Protein AF-A0A3B0RM43-F1 (afdb_monomer_lite)

Foldseek 3Di:
DVVVVVVVVVVVVVVVVVVVCVQQVLLVVQLVQLLVVLVCQLQLHWDKDFHQDPPVRDTKIKTFHGDDPQWTWIWIGDPDQKIKIATHGNVCRNVLSVLSNVQSVQQDSRRDRDDPPDVVDHRVVVCSVPPPRIDIDRD

Radius of gyration: 19.73 Å; chains: 1; bounding box: 60×28×56 Å

Organism: NCBI:txid652676

Sequence (139 aa):
MIWIKRIGIVLLLAVIGSLIWSWQAGPIRMKRDISGFAEKMGSCSAFNQDFKDLFSGKTMNRAIAGPEDDTCVVRMQTYSPQILQCSFAMEDVPELARAFARQADNIGFFGGWRVNINTQNPDPWQRIMNNPACKMIEG

Structure (mmCIF, N/CA/C/O backbone):
data_AF-A0A3B0RM43-F1
#
_entry.id   AF-A0A3B0RM43-F1
#
loop_
_atom_site.group_PDB
_atom_site.id
_atom_site.type_symbol
_atom_site.label_atom_id
_atom_site.label_alt_id
_atom_site.label_comp_id
_atom_site.label_asym_id
_atom_site.label_entity_id
_atom_site.label_seq_id
_atom_site.pdbx_PDB_ins_code
_atom_site.Cartn_x
_atom_site.Cartn_y
_atom_site.Cartn_z
_atom_site.occupancy
_atom_site.B_iso_or_equiv
_atom_site.auth_seq_id
_atom_site.auth_comp_id
_atom_site.auth_asym_id
_atom_site.auth_atom_id
_atom_site.pdbx_PDB_model_num
ATOM 1 N N . MET A 1 1 ? 40.713 5.228 -35.689 1.00 56.84 1 MET A N 1
ATOM 2 C CA . MET A 1 1 ? 39.254 5.456 -35.874 1.00 56.84 1 MET A CA 1
ATOM 3 C C . MET A 1 1 ? 38.350 4.314 -35.389 1.00 56.84 1 MET A C 1
ATOM 5 O O . MET A 1 1 ? 37.308 4.613 -34.823 1.00 56.84 1 MET A O 1
ATOM 9 N N . ILE A 1 2 ? 38.698 3.030 -35.569 1.00 59.28 2 ILE A N 1
ATOM 10 C CA . ILE A 1 2 ? 37.827 1.886 -35.195 1.00 59.28 2 ILE A CA 1
ATOM 11 C C . ILE A 1 2 ? 37.570 1.780 -33.677 1.00 59.28 2 ILE A C 1
ATOM 13 O O . ILE A 1 2 ? 36.460 1.459 -33.261 1.00 59.28 2 ILE A O 1
ATOM 17 N N . TRP A 1 3 ? 38.562 2.115 -32.848 1.00 53.62 3 TRP A N 1
ATOM 18 C CA . TRP A 1 3 ? 38.449 2.075 -31.384 1.00 53.62 3 TRP A CA 1
ATOM 19 C C . TRP A 1 3 ? 37.432 3.076 -30.815 1.00 53.62 3 TRP A C 1
ATOM 21 O O . TRP A 1 3 ? 36.633 2.711 -29.959 1.00 53.62 3 TRP A O 1
ATOM 31 N N . ILE A 1 4 ? 37.379 4.294 -31.364 1.00 62.66 4 ILE A N 1
ATOM 32 C CA . ILE A 1 4 ? 36.412 5.329 -30.956 1.00 62.66 4 ILE A CA 1
ATOM 33 C C . ILE A 1 4 ? 34.974 4.887 -31.279 1.00 62.66 4 ILE A C 1
ATOM 35 O O . ILE A 1 4 ? 34.075 5.053 -30.459 1.00 62.66 4 ILE A O 1
ATOM 39 N N . LYS A 1 5 ? 34.760 4.240 -32.436 1.00 60.59 5 LYS A N 1
ATOM 40 C CA . LYS A 1 5 ? 33.444 3.693 -32.815 1.00 60.59 5 LYS A CA 1
ATOM 41 C C . LYS A 1 5 ? 32.992 2.562 -31.881 1.00 60.59 5 LYS A C 1
ATOM 43 O O . LYS A 1 5 ? 31.822 2.512 -31.521 1.00 60.59 5 LYS A O 1
ATOM 48 N N . ARG A 1 6 ? 33.906 1.683 -31.451 1.00 65.19 6 ARG A N 1
ATOM 49 C CA . ARG A 1 6 ? 33.597 0.591 -30.507 1.00 65.19 6 ARG A CA 1
ATOM 50 C C . ARG A 1 6 ? 33.238 1.107 -29.112 1.00 65.19 6 ARG A C 1
ATOM 52 O O . ARG A 1 6 ? 32.280 0.615 -28.531 1.00 65.19 6 ARG A O 1
ATOM 59 N N . ILE A 1 7 ? 33.940 2.127 -28.614 1.00 72.19 7 ILE A N 1
ATOM 60 C CA . ILE A 1 7 ? 33.634 2.755 -27.316 1.00 72.19 7 ILE A CA 1
ATOM 61 C C . ILE A 1 7 ? 32.256 3.430 -27.346 1.00 72.19 7 ILE A C 1
ATOM 63 O O . ILE A 1 7 ? 31.468 3.248 -26.421 1.00 72.19 7 ILE A O 1
ATOM 67 N N . GLY A 1 8 ? 31.926 4.136 -28.435 1.00 66.31 8 GLY A N 1
ATOM 68 C CA . GLY A 1 8 ? 30.606 4.753 -28.607 1.00 66.31 8 GLY A CA 1
ATOM 69 C C . GLY A 1 8 ? 29.455 3.740 -28.610 1.00 66.31 8 GLY A C 1
ATOM 70 O O . GLY A 1 8 ? 28.434 3.976 -27.972 1.00 66.31 8 GLY A O 1
ATOM 71 N N . ILE A 1 9 ? 29.634 2.583 -29.259 1.00 76.12 9 ILE A N 1
ATOM 72 C CA . ILE A 1 9 ? 28.627 1.507 -29.279 1.00 76.12 9 ILE A CA 1
ATOM 73 C C . ILE A 1 9 ? 28.446 0.889 -27.886 1.00 76.12 9 ILE A C 1
ATOM 75 O O . ILE A 1 9 ? 27.316 0.668 -27.460 1.00 76.12 9 ILE A O 1
ATOM 79 N N . VAL A 1 10 ? 29.537 0.640 -27.155 1.00 73.94 10 VAL A N 1
ATOM 80 C CA . VAL A 1 10 ? 29.470 0.073 -25.797 1.00 73.94 10 VAL A CA 1
ATOM 81 C C . VAL A 1 10 ? 28.775 1.032 -24.828 1.00 73.94 10 VAL A C 1
ATOM 83 O O . VAL A 1 10 ? 27.920 0.599 -24.060 1.00 73.94 10 VAL A O 1
ATOM 86 N N . LEU A 1 11 ? 29.072 2.334 -24.897 1.00 74.62 11 LEU A N 1
ATOM 87 C CA . LEU A 1 11 ? 28.388 3.350 -24.088 1.00 74.62 11 LEU A CA 1
ATOM 88 C C . LEU A 1 11 ? 26.895 3.440 -24.421 1.00 74.62 11 LEU A C 1
ATOM 90 O O . LEU A 1 11 ? 26.073 3.487 -23.510 1.00 74.62 11 LEU A O 1
ATOM 94 N N . LEU A 1 12 ? 26.530 3.400 -25.705 1.00 74.50 12 LEU A N 1
ATOM 95 C CA . LEU A 1 12 ? 25.128 3.408 -26.126 1.00 74.50 12 LEU A CA 1
ATOM 96 C C . LEU A 1 12 ? 24.373 2.176 -25.597 1.00 74.50 12 LEU A C 1
ATOM 98 O O . LEU A 1 12 ? 23.271 2.307 -25.071 1.00 74.50 12 LEU A O 1
ATOM 102 N N . LEU A 1 13 ? 24.979 0.987 -25.679 1.00 74.56 13 LEU A N 1
ATOM 103 C CA . LEU A 1 13 ? 24.395 -0.249 -25.150 1.00 74.56 13 LEU A CA 1
ATOM 104 C C . LEU A 1 13 ? 24.268 -0.227 -23.623 1.00 74.56 13 LEU A C 1
ATOM 106 O O . LEU A 1 13 ? 23.274 -0.719 -23.099 1.00 74.56 13 LEU A O 1
ATOM 110 N N . ALA A 1 14 ? 25.221 0.375 -22.908 1.00 70.62 14 ALA A N 1
ATOM 111 C CA . ALA A 1 14 ? 25.137 0.541 -21.459 1.00 70.62 14 ALA A CA 1
ATOM 112 C C . ALA A 1 14 ? 23.994 1.487 -21.048 1.00 70.62 14 ALA A C 1
ATOM 114 O O . ALA A 1 14 ? 23.290 1.213 -20.078 1.00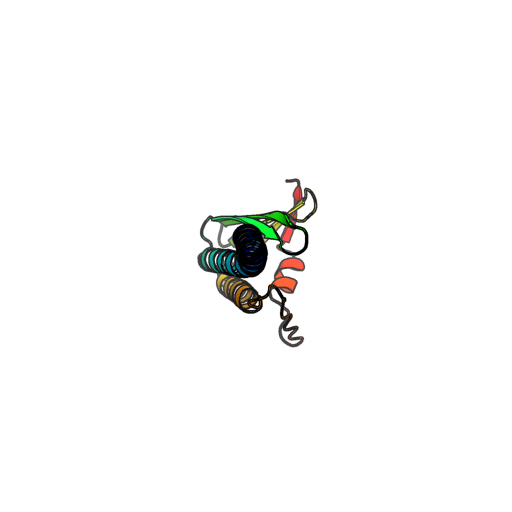 70.62 14 ALA A O 1
ATOM 115 N N . VAL A 1 15 ? 23.766 2.566 -21.807 1.00 72.75 15 VAL A N 1
ATOM 116 C CA . VAL A 1 15 ? 22.648 3.499 -21.581 1.00 72.75 15 VAL A CA 1
ATOM 117 C C . VAL A 1 15 ? 21.304 2.844 -21.905 1.00 72.75 15 VAL A C 1
ATOM 119 O O . VAL A 1 15 ? 20.362 2.945 -21.127 1.00 72.75 15 VAL A O 1
ATOM 122 N N . ILE A 1 16 ? 21.200 2.118 -23.019 1.00 72.56 16 ILE A N 1
ATOM 123 C CA . ILE A 1 16 ? 19.974 1.381 -23.362 1.00 72.56 16 ILE A CA 1
ATOM 124 C C . ILE A 1 16 ? 19.705 0.284 -22.323 1.00 72.56 16 ILE A C 1
ATOM 126 O O . ILE A 1 16 ? 18.575 0.128 -21.866 1.00 72.56 16 ILE A O 1
ATOM 130 N N . GLY A 1 17 ? 20.743 -0.435 -21.893 1.00 65.62 17 GLY A N 1
ATOM 131 C CA . GLY A 1 17 ? 20.646 -1.456 -20.854 1.00 65.62 17 GLY A CA 1
ATOM 132 C C . GLY A 1 17 ? 20.176 -0.897 -19.509 1.00 65.62 17 GLY A C 1
ATOM 133 O O . GLY A 1 17 ? 19.307 -1.495 -18.876 1.00 65.62 17 GLY A O 1
ATOM 134 N N . SER A 1 18 ? 20.673 0.271 -19.086 1.00 61.78 18 SER A N 1
ATOM 135 C CA . SER A 1 18 ? 20.235 0.912 -17.837 1.00 61.78 18 SER A CA 1
ATOM 136 C C . SER A 1 18 ? 18.799 1.445 -17.913 1.00 61.78 18 SER A C 1
ATOM 138 O O . SER A 1 18 ? 18.050 1.341 -16.936 1.00 61.78 18 SER A O 1
ATOM 140 N N . LEU A 1 19 ? 18.371 1.941 -19.077 1.00 60.66 19 LEU A N 1
ATOM 141 C CA . LEU A 1 19 ? 16.986 2.347 -19.330 1.00 60.66 19 LEU A CA 1
ATOM 142 C C . LEU A 1 19 ? 16.023 1.153 -19.305 1.00 60.66 19 LEU A C 1
ATOM 144 O O . LEU A 1 19 ? 14.979 1.227 -18.666 1.00 60.66 19 LEU A O 1
ATOM 148 N N . ILE A 1 20 ? 16.384 0.026 -19.924 1.00 63.41 20 ILE A N 1
ATOM 149 C CA . ILE A 1 20 ? 15.565 -1.198 -19.897 1.00 63.41 20 ILE A CA 1
ATOM 150 C C . ILE A 1 20 ? 15.478 -1.756 -18.472 1.00 63.41 20 ILE A C 1
ATOM 152 O O . ILE A 1 20 ? 14.394 -2.125 -18.017 1.00 63.41 20 ILE A O 1
ATOM 156 N N . TRP A 1 21 ? 16.598 -1.779 -17.745 1.00 59.56 21 TRP A N 1
ATOM 157 C CA . TRP A 1 21 ? 16.636 -2.281 -16.374 1.00 59.56 21 TRP A CA 1
ATOM 158 C C . TRP A 1 21 ? 15.781 -1.439 -15.430 1.00 59.56 21 TRP A C 1
ATOM 160 O O . TRP A 1 21 ? 15.028 -1.982 -14.630 1.00 59.56 21 TRP A O 1
ATOM 170 N N . SER A 1 22 ? 15.843 -0.112 -15.542 1.00 60.78 22 SER A N 1
ATOM 171 C CA . SER A 1 22 ? 14.994 0.778 -14.743 1.00 60.78 22 SER A CA 1
ATOM 172 C C . SER A 1 22 ? 13.506 0.621 -15.079 1.00 60.78 22 SER A C 1
ATOM 174 O O . SER A 1 22 ? 12.682 0.604 -14.162 1.00 60.78 22 SER A O 1
ATOM 176 N N . TRP A 1 23 ? 13.163 0.404 -16.353 1.00 57.94 23 TRP A N 1
ATOM 177 C CA . TRP A 1 23 ? 11.790 0.123 -16.788 1.00 57.94 23 TRP A CA 1
ATOM 178 C C . TRP A 1 23 ? 11.236 -1.204 -16.253 1.00 57.94 23 TRP A C 1
ATOM 180 O O . TRP A 1 23 ? 10.061 -1.276 -15.908 1.00 57.94 23 TRP A O 1
ATOM 190 N N . GLN A 1 24 ? 12.065 -2.244 -16.145 1.00 60.12 24 GLN A N 1
ATOM 191 C CA . GLN A 1 24 ? 11.657 -3.554 -15.615 1.00 60.12 24 GLN A CA 1
ATOM 192 C C . GLN A 1 24 ? 11.729 -3.638 -14.082 1.00 60.12 24 GLN A C 1
ATOM 194 O O . GLN A 1 24 ? 10.916 -4.317 -13.453 1.00 60.12 24 GLN A O 1
ATOM 199 N N . ALA A 1 25 ? 12.663 -2.923 -13.452 1.00 66.19 25 ALA A N 1
ATOM 200 C CA . ALA A 1 25 ? 12.829 -2.926 -12.001 1.00 66.19 25 ALA A CA 1
ATOM 201 C C . ALA A 1 25 ? 11.667 -2.233 -11.274 1.00 66.19 25 ALA A C 1
ATOM 203 O O . ALA A 1 25 ? 11.322 -2.639 -10.164 1.00 66.19 25 ALA A O 1
ATOM 204 N N . GLY A 1 26 ? 11.042 -1.223 -11.890 1.00 67.94 26 GLY A N 1
ATOM 205 C CA . GLY A 1 26 ? 9.880 -0.526 -11.329 1.00 67.94 26 GLY A CA 1
ATOM 206 C C . GLY A 1 26 ? 8.696 -1.465 -11.049 1.00 67.94 26 GLY A C 1
ATOM 207 O O . GLY A 1 26 ? 8.294 -1.589 -9.891 1.00 67.94 26 GLY A O 1
ATOM 208 N N . PRO A 1 27 ? 8.173 -2.183 -12.060 1.00 69.94 27 PRO A N 1
ATOM 209 C CA . PRO A 1 27 ? 7.087 -3.150 -11.897 1.00 69.94 27 PRO A CA 1
ATOM 210 C C . PRO A 1 27 ? 7.408 -4.283 -10.917 1.00 69.94 27 PRO A C 1
ATOM 212 O O . PRO A 1 27 ? 6.562 -4.642 -10.101 1.00 69.94 27 PRO A O 1
ATOM 215 N N . ILE A 1 28 ? 8.634 -4.819 -10.944 1.00 73.81 28 ILE A N 1
ATOM 216 C CA . ILE A 1 28 ? 9.065 -5.887 -10.024 1.00 73.81 28 ILE A CA 1
ATOM 217 C C . ILE A 1 28 ? 9.072 -5.387 -8.577 1.00 73.81 28 ILE A C 1
ATOM 219 O O . ILE A 1 28 ? 8.574 -6.070 -7.680 1.00 73.81 28 ILE A O 1
ATOM 223 N N . ARG A 1 29 ? 9.611 -4.185 -8.345 1.00 75.50 29 ARG A N 1
ATOM 224 C CA . ARG A 1 29 ? 9.619 -3.553 -7.025 1.00 75.50 29 ARG A CA 1
ATOM 225 C C . ARG A 1 29 ? 8.198 -3.291 -6.538 1.00 75.50 29 ARG A C 1
ATOM 227 O O . ARG A 1 29 ? 7.869 -3.694 -5.435 1.00 75.50 29 ARG A O 1
ATOM 234 N N . MET A 1 30 ? 7.347 -2.722 -7.386 1.00 72.62 30 MET A N 1
ATOM 235 C CA . MET A 1 30 ? 5.942 -2.462 -7.072 1.00 72.62 30 MET A CA 1
ATOM 236 C C . MET A 1 30 ? 5.170 -3.751 -6.749 1.00 72.62 30 MET A C 1
ATOM 238 O O . MET A 1 30 ? 4.411 -3.777 -5.783 1.00 72.62 30 MET A O 1
ATOM 242 N N . LYS A 1 31 ? 5.407 -4.843 -7.489 1.00 76.88 31 LYS A N 1
ATOM 243 C CA . LYS A 1 31 ? 4.830 -6.155 -7.171 1.00 76.88 31 LYS A CA 1
ATOM 244 C C . LYS A 1 31 ? 5.280 -6.640 -5.792 1.00 76.88 31 LYS A C 1
ATOM 246 O O . LYS A 1 31 ? 4.440 -7.003 -4.977 1.00 76.88 31 LYS A O 1
ATOM 251 N N . ARG A 1 32 ? 6.586 -6.598 -5.508 1.00 81.62 32 ARG A N 1
ATOM 252 C CA . ARG A 1 32 ? 7.141 -6.982 -4.200 1.00 81.62 32 ARG A CA 1
ATOM 253 C C . ARG A 1 32 ? 6.574 -6.128 -3.065 1.00 81.62 32 ARG A C 1
ATOM 255 O O . ARG A 1 32 ? 6.233 -6.670 -2.018 1.00 81.62 32 ARG A O 1
ATOM 262 N N . ASP A 1 33 ? 6.462 -4.825 -3.288 1.00 80.25 33 ASP A N 1
ATOM 263 C CA . ASP A 1 33 ? 5.963 -3.865 -2.312 1.00 80.25 33 ASP A CA 1
ATOM 264 C C . ASP A 1 33 ? 4.498 -4.153 -1.955 1.00 80.25 33 ASP A C 1
ATOM 266 O O . ASP A 1 33 ? 4.171 -4.247 -0.773 1.00 80.25 33 ASP A O 1
ATOM 270 N N . ILE A 1 34 ? 3.639 -4.386 -2.954 1.00 79.44 34 ILE A N 1
ATOM 271 C CA . ILE A 1 34 ? 2.217 -4.702 -2.739 1.00 79.44 34 ILE A CA 1
ATOM 272 C C . ILE A 1 34 ? 2.040 -6.097 -2.132 1.00 79.44 34 ILE A C 1
ATOM 274 O O . ILE A 1 34 ? 1.213 -6.260 -1.238 1.00 79.44 34 ILE A O 1
ATOM 278 N N . SER A 1 35 ? 2.817 -7.098 -2.559 1.00 83.50 35 SER A N 1
ATOM 279 C CA . SER A 1 35 ? 2.779 -8.433 -1.949 1.00 83.50 35 SER A CA 1
ATOM 280 C C . SER A 1 35 ? 3.186 -8.399 -0.473 1.00 83.50 35 SER A C 1
ATOM 282 O O . SER A 1 35 ? 2.518 -9.020 0.349 1.00 83.50 35 SER A O 1
ATOM 284 N N . GLY A 1 36 ? 4.230 -7.640 -0.120 1.00 84.06 36 GLY A N 1
ATOM 285 C CA . GLY A 1 36 ? 4.649 -7.464 1.273 1.00 84.06 36 GLY A CA 1
ATOM 286 C C . GLY A 1 36 ? 3.591 -6.750 2.115 1.00 84.06 36 GLY A C 1
ATOM 287 O O . GLY A 1 36 ? 3.307 -7.171 3.234 1.00 84.06 36 GLY A O 1
ATOM 288 N N . PHE A 1 37 ? 2.946 -5.721 1.560 1.00 84.00 37 PHE A N 1
ATOM 289 C CA . PHE A 1 37 ? 1.820 -5.054 2.214 1.00 84.00 37 PHE A CA 1
ATOM 290 C C . PHE A 1 37 ? 0.636 -6.007 2.435 1.00 84.00 37 PHE A C 1
ATOM 292 O O . PHE A 1 37 ? 0.084 -6.051 3.530 1.00 84.00 37 PHE A O 1
ATOM 299 N N . ALA A 1 38 ? 0.275 -6.810 1.429 1.00 85.50 38 ALA A N 1
ATOM 300 C CA . ALA A 1 38 ? -0.803 -7.793 1.521 1.00 85.50 38 ALA A CA 1
ATOM 301 C C . ALA A 1 38 ? -0.543 -8.841 2.615 1.00 85.50 38 ALA A C 1
ATOM 303 O O . ALA A 1 38 ? -1.447 -9.172 3.377 1.00 85.50 38 ALA A O 1
ATOM 304 N N . GLU A 1 39 ? 0.693 -9.332 2.731 1.00 88.44 39 GLU A N 1
ATOM 305 C CA . GLU A 1 39 ? 1.088 -10.273 3.784 1.00 88.44 39 GLU A CA 1
ATOM 306 C C . GLU A 1 39 ? 0.921 -9.657 5.180 1.00 88.44 39 GLU A C 1
ATOM 308 O O . GLU A 1 39 ? 0.312 -10.266 6.061 1.00 88.44 39 GLU A O 1
ATOM 313 N N . LYS A 1 40 ? 1.407 -8.424 5.370 1.00 89.19 40 LYS A N 1
ATOM 314 C CA . LYS A 1 40 ? 1.294 -7.703 6.646 1.00 89.19 40 LYS A CA 1
ATOM 315 C C . LYS A 1 40 ? -0.145 -7.350 6.988 1.00 89.19 40 LYS A C 1
ATOM 317 O O . LYS A 1 40 ? -0.508 -7.406 8.161 1.00 89.19 40 LYS A O 1
ATOM 322 N N . MET A 1 41 ? -0.955 -7.045 5.977 1.00 85.00 41 MET A N 1
ATOM 323 C CA . MET A 1 41 ? -2.385 -6.822 6.134 1.00 85.00 41 MET A CA 1
ATOM 324 C C . MET A 1 41 ? -3.077 -8.101 6.585 1.00 85.00 41 MET A C 1
ATOM 326 O O . MET A 1 41 ? -3.837 -8.043 7.535 1.00 85.00 41 MET A O 1
ATOM 330 N N . GLY A 1 42 ? -2.771 -9.256 5.988 1.00 85.06 42 GLY A N 1
ATOM 331 C CA . GLY A 1 42 ? -3.410 -10.531 6.335 1.00 85.06 42 GLY A CA 1
ATOM 332 C C . GLY A 1 42 ? -3.211 -10.964 7.789 1.00 85.06 42 GLY A C 1
ATOM 333 O O . GLY A 1 42 ? -4.071 -11.644 8.338 1.00 85.06 42 GLY A O 1
ATOM 334 N N . SER A 1 43 ? -2.112 -10.548 8.421 1.00 87.62 43 SER A N 1
ATOM 335 C CA . SER A 1 43 ? -1.854 -10.750 9.853 1.00 87.62 43 SER A CA 1
ATOM 336 C C . SER A 1 43 ? -2.206 -9.541 10.725 1.00 87.62 43 SER A C 1
ATOM 338 O O . SER A 1 43 ? -1.952 -9.569 11.927 1.00 87.62 43 SER A O 1
ATOM 340 N N . CYS A 1 44 ? -2.733 -8.470 10.124 1.00 86.69 44 CYS A N 1
ATOM 341 C CA . CYS A 1 44 ? -2.889 -7.147 10.720 1.00 86.69 44 CYS A CA 1
ATOM 342 C C . CYS A 1 44 ? -1.661 -6.688 11.529 1.00 86.69 44 CYS A C 1
ATOM 344 O O . CYS A 1 44 ? -1.763 -6.120 12.611 1.00 86.69 44 CYS A O 1
ATOM 346 N N . SER A 1 45 ? -0.459 -6.974 11.038 1.00 88.88 45 SER A N 1
ATOM 347 C CA . SER A 1 45 ? 0.769 -6.596 11.738 1.00 88.88 45 SER A CA 1
ATOM 348 C C . SER A 1 45 ? 1.145 -5.145 11.452 1.00 88.88 45 SER A C 1
ATOM 350 O O . SER A 1 45 ? 1.013 -4.678 10.319 1.00 88.88 45 SER A O 1
ATOM 352 N N . ALA A 1 46 ? 1.651 -4.450 12.475 1.00 87.06 46 ALA A N 1
ATOM 353 C CA . ALA A 1 46 ? 2.116 -3.078 12.332 1.00 87.06 46 ALA A CA 1
ATOM 354 C C . ALA A 1 46 ? 3.170 -2.981 11.217 1.00 87.06 46 ALA A C 1
ATOM 356 O O . ALA A 1 46 ? 4.177 -3.697 11.216 1.00 87.06 46 ALA A O 1
ATOM 357 N N . PHE A 1 47 ? 2.922 -2.110 10.246 1.00 89.62 47 PHE A N 1
ATOM 358 C CA . PHE A 1 47 ? 3.752 -1.970 9.057 1.00 89.62 47 PHE A CA 1
ATOM 359 C C . PHE A 1 47 ? 3.633 -0.556 8.506 1.00 89.62 47 PHE A C 1
ATOM 361 O O . PHE A 1 47 ? 2.553 0.023 8.511 1.00 89.62 47 PHE A O 1
ATOM 368 N N . ASN A 1 48 ? 4.732 0.004 8.015 1.00 88.44 48 ASN A N 1
ATOM 369 C CA . ASN A 1 48 ? 4.740 1.301 7.353 1.00 88.44 48 ASN A CA 1
ATOM 370 C C . ASN A 1 48 ? 5.601 1.195 6.096 1.00 88.44 48 ASN A C 1
ATOM 372 O O . ASN A 1 48 ? 6.709 0.655 6.141 1.00 88.44 48 ASN A O 1
ATOM 376 N N . GLN A 1 49 ? 5.073 1.674 4.979 1.00 83.75 49 GLN A N 1
ATOM 377 C CA . GLN A 1 49 ? 5.709 1.587 3.682 1.00 83.75 49 GLN A CA 1
ATOM 378 C C . GLN A 1 49 ? 5.475 2.851 2.869 1.00 83.75 49 GLN A C 1
ATOM 380 O O . GLN A 1 49 ? 4.343 3.269 2.625 1.00 83.75 49 GLN A O 1
ATOM 385 N N . ASP A 1 50 ? 6.573 3.378 2.344 1.00 82.62 50 ASP A N 1
ATOM 386 C CA . ASP A 1 50 ? 6.550 4.380 1.294 1.00 82.62 50 ASP A CA 1
ATOM 387 C C . ASP A 1 50 ? 6.476 3.687 -0.065 1.00 82.62 50 ASP A C 1
ATOM 389 O O . ASP A 1 50 ? 7.407 3.015 -0.518 1.00 82.62 50 ASP A O 1
ATOM 393 N N . PHE A 1 51 ? 5.335 3.845 -0.720 1.00 77.62 51 PHE A N 1
ATOM 394 C CA . PHE A 1 51 ? 5.052 3.285 -2.027 1.00 77.62 51 PHE A CA 1
ATOM 395 C C . PHE A 1 51 ? 5.266 4.347 -3.103 1.00 77.62 51 PHE A C 1
ATOM 397 O O . PHE A 1 51 ? 4.633 5.401 -3.081 1.00 77.62 51 PHE A O 1
ATOM 404 N N . LYS A 1 52 ? 6.129 4.069 -4.082 1.00 71.62 52 LYS A N 1
ATOM 405 C CA . LYS A 1 52 ? 6.299 4.949 -5.241 1.00 71.62 52 LYS A CA 1
ATOM 406 C C . LYS A 1 52 ? 5.330 4.544 -6.345 1.00 71.62 52 LYS A C 1
ATOM 408 O O . LYS A 1 52 ? 5.472 3.469 -6.924 1.00 71.62 52 LYS A O 1
ATOM 413 N N . ASP A 1 53 ? 4.388 5.423 -6.662 1.00 68.19 53 ASP A N 1
ATOM 414 C CA . ASP A 1 53 ? 3.491 5.225 -7.792 1.00 68.19 53 ASP A CA 1
ATOM 415 C C . ASP A 1 53 ? 4.265 5.348 -9.110 1.00 68.19 53 ASP A C 1
ATOM 417 O O . ASP A 1 53 ? 4.938 6.348 -9.370 1.00 68.19 53 ASP A O 1
ATOM 421 N N . LEU A 1 54 ? 4.166 4.317 -9.949 1.00 62.19 54 LEU A N 1
ATOM 422 C CA . LEU A 1 54 ? 4.817 4.287 -11.257 1.00 62.19 54 LEU A CA 1
ATOM 423 C C . LEU A 1 54 ? 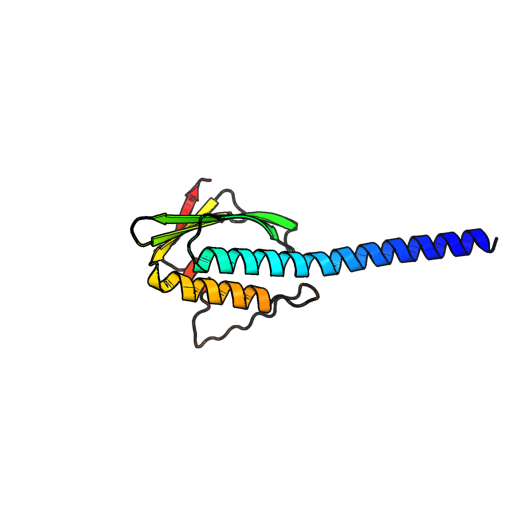4.190 5.286 -12.240 1.00 62.19 54 LEU A C 1
ATOM 425 O O . LEU A 1 54 ? 4.887 5.731 -13.149 1.00 62.19 54 LEU A O 1
ATOM 429 N N . PHE A 1 55 ? 2.917 5.658 -12.064 1.00 63.62 55 PHE A N 1
ATOM 430 C CA . PHE A 1 55 ? 2.208 6.541 -12.995 1.00 63.62 55 PHE A CA 1
ATOM 431 C C . PHE A 1 55 ? 2.452 8.023 -12.706 1.00 63.62 55 PHE A C 1
ATOM 433 O O . PHE A 1 55 ? 2.775 8.788 -13.612 1.00 63.62 55 PHE A O 1
ATOM 440 N N . SER A 1 56 ? 2.320 8.440 -11.447 1.00 67.06 56 SER A N 1
ATOM 441 C CA . SER A 1 56 ? 2.543 9.830 -11.034 1.00 67.06 56 SER A CA 1
ATOM 442 C C . SER A 1 56 ? 3.989 10.125 -10.630 1.00 67.06 56 SER A C 1
ATOM 444 O O . SER A 1 56 ? 4.358 11.290 -10.488 1.00 67.06 56 SER A O 1
ATOM 446 N N . GLY A 1 57 ? 4.806 9.093 -10.394 1.00 68.06 57 GLY A N 1
ATOM 447 C CA . GLY A 1 57 ? 6.162 9.226 -9.857 1.00 68.06 57 GLY A CA 1
ATOM 448 C C . GLY A 1 57 ? 6.214 9.688 -8.397 1.00 68.06 57 GLY A C 1
ATOM 449 O O . GLY A 1 57 ? 7.313 9.806 -7.845 1.00 68.06 57 GLY A O 1
ATOM 450 N N . LYS A 1 58 ? 5.058 9.947 -7.774 1.00 72.06 58 LYS A N 1
ATOM 451 C CA . LYS A 1 58 ? 4.936 10.413 -6.393 1.00 72.06 58 LYS A CA 1
ATOM 452 C C . LYS A 1 58 ? 5.069 9.249 -5.417 1.00 72.06 58 LYS A C 1
ATOM 454 O O . LYS A 1 58 ? 4.684 8.119 -5.711 1.00 72.06 58 LYS A O 1
ATOM 459 N N . THR A 1 59 ? 5.589 9.552 -4.236 1.00 76.31 59 THR A N 1
ATOM 460 C CA . THR A 1 59 ? 5.582 8.625 -3.105 1.00 76.31 59 THR A CA 1
ATOM 461 C C . THR A 1 59 ? 4.298 8.829 -2.310 1.00 76.31 59 THR A C 1
ATOM 463 O O . THR A 1 59 ? 3.938 9.962 -2.002 1.00 76.31 59 THR A O 1
ATOM 466 N N . MET A 1 60 ? 3.611 7.738 -1.997 1.00 75.25 60 MET A N 1
ATOM 467 C CA . MET A 1 60 ? 2.459 7.688 -1.105 1.00 75.25 60 MET A CA 1
ATOM 468 C C . MET A 1 60 ? 2.821 6.822 0.092 1.00 75.25 60 MET A C 1
ATOM 470 O O . MET A 1 60 ? 3.342 5.720 -0.084 1.00 75.25 60 MET A O 1
ATOM 474 N N . ASN A 1 61 ? 2.513 7.283 1.297 1.00 83.12 61 ASN A N 1
ATOM 475 C CA . ASN A 1 61 ? 2.661 6.459 2.484 1.00 83.12 61 ASN A CA 1
ATOM 476 C C . ASN A 1 61 ? 1.458 5.514 2.656 1.00 83.12 61 ASN A C 1
ATOM 478 O O . ASN A 1 61 ? 0.307 5.907 2.448 1.00 83.12 61 ASN A O 1
ATOM 482 N N . ARG A 1 62 ? 1.708 4.264 3.040 1.00 83.94 62 ARG A N 1
ATOM 483 C CA . ARG A 1 62 ? 0.682 3.324 3.501 1.00 83.94 62 ARG A CA 1
ATOM 484 C C . ARG A 1 62 ? 1.153 2.679 4.792 1.00 83.94 62 ARG A C 1
ATOM 486 O O . ARG A 1 62 ? 2.282 2.203 4.874 1.00 83.94 62 ARG A O 1
ATOM 493 N N . ALA A 1 63 ? 0.268 2.602 5.770 1.00 86.25 63 ALA A N 1
ATOM 494 C CA . ALA A 1 63 ? 0.554 2.014 7.060 1.00 86.25 63 ALA A CA 1
ATOM 495 C C . ALA A 1 63 ? -0.584 1.107 7.524 1.00 86.25 63 ALA A C 1
ATOM 497 O O . ALA A 1 63 ? -1.755 1.344 7.243 1.00 86.25 63 ALA A O 1
ATOM 498 N N . ILE A 1 64 ? -0.224 0.072 8.262 1.00 86.31 64 ILE A N 1
ATOM 499 C CA . ILE A 1 64 ? -1.120 -0.760 9.054 1.00 86.31 64 ILE A CA 1
ATOM 500 C C . ILE A 1 64 ? -0.719 -0.467 10.496 1.00 86.31 64 ILE A C 1
ATOM 502 O O . ILE A 1 64 ? 0.445 -0.659 10.850 1.00 86.31 64 ILE A O 1
ATOM 506 N N . ALA A 1 65 ? -1.630 0.071 11.303 1.00 82.94 65 ALA A N 1
ATOM 507 C CA . ALA A 1 65 ? -1.321 0.437 12.685 1.00 82.94 65 ALA A CA 1
ATOM 508 C C . ALA A 1 65 ? -1.135 -0.808 13.570 1.00 82.94 65 ALA A C 1
ATOM 510 O O . ALA A 1 65 ? -0.326 -0.796 14.493 1.00 82.94 65 ALA A 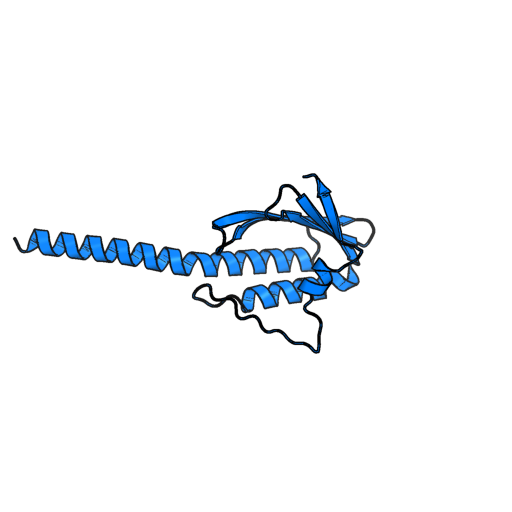O 1
ATOM 511 N N . GLY A 1 66 ? -1.830 -1.895 13.231 1.00 80.12 66 GLY A N 1
ATOM 512 C CA . GLY A 1 66 ? -1.927 -3.102 14.042 1.00 80.12 66 GLY A CA 1
ATOM 513 C C . GLY A 1 66 ? -3.381 -3.387 14.433 1.00 80.12 66 GLY A C 1
ATOM 514 O O . GLY A 1 66 ? -4.282 -2.672 13.978 1.00 80.12 66 GLY A O 1
ATOM 515 N N . PRO A 1 67 ? -3.621 -4.425 15.251 1.00 85.25 67 PRO A N 1
ATOM 516 C CA . PRO A 1 67 ? -4.939 -4.689 15.807 1.00 85.25 67 PRO A CA 1
ATOM 517 C C . PRO A 1 67 ? -5.278 -3.658 16.900 1.00 85.25 67 PRO A C 1
ATOM 519 O O . PRO A 1 67 ? -4.514 -3.482 17.849 1.00 85.25 67 PRO A O 1
ATOM 522 N N . GLU A 1 68 ? -6.433 -3.010 16.776 1.00 85.06 68 GLU A N 1
ATOM 523 C CA . GLU A 1 68 ? -7.048 -2.106 17.758 1.00 85.06 68 GLU A CA 1
ATOM 524 C C . GLU A 1 68 ? -8.486 -2.582 18.021 1.00 85.06 68 GLU A C 1
ATOM 526 O O . GLU A 1 68 ? -9.301 -2.568 17.098 1.00 85.06 68 GLU A O 1
ATOM 531 N N . ASP A 1 69 ? -8.798 -3.010 19.250 1.00 79.81 69 ASP A N 1
ATOM 532 C CA . ASP A 1 69 ? -10.156 -3.363 19.711 1.00 79.81 69 ASP A CA 1
ATOM 533 C C . ASP A 1 69 ? -10.978 -4.195 18.693 1.00 79.81 69 ASP A C 1
ATOM 535 O O . ASP A 1 69 ? -12.063 -3.800 18.272 1.00 79.81 69 ASP A O 1
ATOM 539 N N . ASP A 1 70 ? -10.425 -5.335 18.257 1.00 83.19 70 ASP A N 1
ATOM 540 C CA . ASP A 1 70 ? -10.989 -6.265 17.251 1.00 83.19 70 ASP A CA 1
ATOM 541 C C . ASP A 1 70 ? -11.064 -5.750 15.802 1.00 83.19 70 ASP A C 1
ATOM 543 O O . ASP A 1 70 ? -11.621 -6.406 14.911 1.00 83.19 70 ASP A O 1
ATOM 547 N N . THR A 1 71 ? -10.426 -4.617 15.523 1.00 86.00 71 THR A N 1
ATOM 548 C CA . THR A 1 71 ? -10.304 -4.058 14.178 1.00 86.00 71 THR A CA 1
ATOM 549 C C . THR A 1 71 ? -8.855 -3.921 13.728 1.00 86.00 71 THR A C 1
ATOM 551 O O . THR A 1 71 ? -7.932 -3.756 14.519 1.00 86.00 71 THR A O 1
ATOM 554 N N . CYS A 1 72 ? -8.646 -3.981 12.420 1.00 84.81 72 CYS A N 1
ATOM 555 C CA . CYS A 1 72 ? -7.392 -3.674 11.772 1.00 84.81 72 CYS A CA 1
ATOM 556 C C . CYS A 1 72 ? -7.441 -2.277 11.172 1.00 84.81 72 CYS A C 1
ATOM 558 O O . CYS A 1 72 ? -8.226 -2.017 10.252 1.00 84.81 72 CYS A O 1
ATOM 560 N N . VAL A 1 73 ? -6.586 -1.384 11.668 1.00 87.62 73 VAL A N 1
ATOM 561 C CA . VAL A 1 73 ? -6.536 -0.001 11.193 1.00 87.62 73 VAL A CA 1
ATOM 562 C C . VAL A 1 73 ? -5.486 0.142 10.100 1.00 87.62 73 VAL A C 1
ATOM 564 O O . VAL A 1 73 ? -4.295 -0.104 10.301 1.00 87.62 73 VAL A O 1
ATOM 567 N N . VAL A 1 74 ? -5.931 0.586 8.930 1.00 87.25 74 VAL A N 1
ATOM 568 C CA . VAL A 1 74 ? -5.106 0.842 7.751 1.00 87.25 74 VAL A CA 1
ATOM 569 C C . VAL A 1 74 ? -5.165 2.324 7.418 1.00 87.25 74 VAL A C 1
ATOM 571 O O . VAL A 1 74 ? -6.234 2.925 7.365 1.00 87.25 74 VAL A O 1
ATOM 574 N N . ARG A 1 75 ? -4.008 2.929 7.175 1.00 87.12 75 ARG A N 1
ATOM 575 C CA . ARG A 1 75 ? -3.851 4.321 6.764 1.00 87.12 75 ARG A CA 1
ATOM 576 C C . ARG A 1 75 ? -3.199 4.376 5.399 1.00 87.12 75 ARG A C 1
ATOM 578 O O . ARG A 1 75 ? -2.208 3.699 5.145 1.00 87.12 75 ARG A O 1
ATOM 585 N N . MET A 1 76 ? -3.730 5.205 4.522 1.00 83.00 76 MET A N 1
ATOM 586 C CA . MET A 1 76 ? -3.173 5.427 3.199 1.00 83.00 76 MET A CA 1
ATOM 587 C C . MET A 1 76 ? -3.182 6.912 2.888 1.00 83.00 76 MET A C 1
ATOM 589 O O . MET A 1 76 ? -4.230 7.552 2.868 1.00 83.00 76 MET A O 1
ATOM 593 N N . GLN A 1 77 ? -2.012 7.460 2.605 1.00 76.50 77 GLN A N 1
ATOM 594 C CA . GLN A 1 77 ? -1.887 8.813 2.104 1.00 76.50 77 GLN A CA 1
ATOM 595 C C . GLN A 1 77 ? -2.399 8.875 0.664 1.00 76.50 77 GLN A C 1
ATOM 597 O O . GLN A 1 77 ? -2.055 8.037 -0.176 1.00 76.50 77 GLN A O 1
ATOM 602 N N . THR A 1 78 ? -3.232 9.871 0.382 1.00 73.12 78 THR A N 1
ATOM 603 C CA . THR A 1 78 ? -3.711 10.148 -0.975 1.00 73.12 78 THR A CA 1
ATOM 604 C C . THR A 1 78 ? -2.768 11.126 -1.689 1.00 73.12 78 THR A C 1
ATOM 606 O O . THR A 1 78 ? -1.761 11.559 -1.137 1.00 73.12 78 THR A O 1
ATOM 609 N N . TYR A 1 79 ? -3.060 11.503 -2.939 1.00 66.94 79 TYR A N 1
ATOM 610 C CA . TYR A 1 79 ? -2.274 12.526 -3.653 1.00 66.94 79 TYR A CA 1
ATOM 611 C C . TYR A 1 79 ? -2.462 13.956 -3.107 1.00 66.94 79 TYR A C 1
ATOM 613 O O . TYR A 1 79 ? -1.845 14.890 -3.629 1.00 66.94 79 TYR A O 1
ATOM 621 N N . SER A 1 80 ? -3.327 14.125 -2.106 1.00 66.38 80 SER A N 1
ATOM 622 C CA . SER A 1 80 ? -3.592 15.357 -1.362 1.00 66.38 80 SER A CA 1
ATOM 623 C C . SER A 1 80 ? -2.984 15.236 0.055 1.00 66.38 80 SER A C 1
ATOM 625 O O . SER A 1 80 ? -2.541 14.149 0.429 1.00 66.38 80 SER A O 1
ATOM 627 N N . PRO A 1 81 ? -2.954 16.297 0.886 1.00 68.50 81 PRO A N 1
ATOM 628 C CA . PRO A 1 81 ? -2.492 16.191 2.279 1.00 68.50 81 PRO A CA 1
ATOM 629 C C . PRO A 1 81 ? -3.394 15.308 3.165 1.00 68.50 81 PRO A C 1
ATOM 631 O O . PRO A 1 81 ? -3.159 15.182 4.360 1.00 68.50 81 PRO A O 1
ATOM 634 N N . GLN A 1 82 ? -4.444 14.710 2.602 1.00 76.81 82 GLN A N 1
ATOM 635 C CA . GLN A 1 82 ? -5.404 13.904 3.334 1.00 76.81 82 GLN A CA 1
ATOM 636 C C . GLN A 1 82 ? -4.954 12.444 3.402 1.00 76.81 82 GLN A C 1
ATOM 638 O O . GLN A 1 82 ? -4.531 11.840 2.404 1.00 76.81 82 GLN A O 1
ATOM 643 N N . ILE A 1 83 ? -5.126 11.861 4.583 1.00 81.44 83 ILE A N 1
ATOM 644 C CA . ILE A 1 83 ? -4.907 10.444 4.846 1.00 81.44 83 ILE A CA 1
ATOM 645 C C . ILE A 1 83 ? -6.274 9.766 4.903 1.00 81.44 83 ILE A C 1
ATOM 647 O O . ILE A 1 83 ? -7.159 10.172 5.653 1.00 81.44 83 ILE A O 1
ATOM 651 N N . LEU A 1 84 ? -6.446 8.710 4.118 1.00 82.00 84 LEU A N 1
ATOM 652 C CA . LEU A 1 84 ? -7.575 7.803 4.239 1.00 82.00 84 LEU A CA 1
ATOM 653 C C . LEU A 1 84 ? -7.261 6.805 5.359 1.00 82.00 84 LEU A C 1
ATOM 655 O O . LEU A 1 84 ? -6.340 6.000 5.226 1.00 82.00 84 LEU A O 1
ATOM 659 N N . GLN A 1 85 ? -8.000 6.861 6.464 1.00 87.19 85 GLN A N 1
ATOM 660 C CA . GLN A 1 85 ? -7.925 5.875 7.540 1.00 87.19 85 GLN A CA 1
ATOM 661 C C . GLN A 1 85 ? -9.148 4.961 7.481 1.00 87.19 85 GLN A C 1
ATOM 663 O O . GLN A 1 85 ? -10.271 5.441 7.580 1.00 87.19 85 GLN A O 1
ATOM 668 N N . CYS A 1 86 ? -8.920 3.657 7.387 1.00 84.25 86 CYS A N 1
ATOM 669 C CA . CYS A 1 86 ? -9.940 2.618 7.363 1.00 84.25 86 CYS A CA 1
ATOM 670 C C . CYS A 1 86 ? -9.775 1.666 8.549 1.00 84.25 86 CYS A C 1
ATOM 672 O O . CYS A 1 86 ? -8.655 1.247 8.832 1.00 84.25 86 CYS A O 1
ATOM 674 N N . SER A 1 87 ? -10.875 1.293 9.200 1.00 88.31 87 SER A N 1
ATOM 675 C CA . SER A 1 87 ? -10.898 0.280 10.266 1.00 88.31 87 SER A CA 1
ATOM 676 C C . SER A 1 87 ? -11.709 -0.932 9.808 1.00 88.31 87 SER A C 1
ATOM 678 O O . SER A 1 87 ? -12.903 -0.814 9.560 1.00 88.31 87 SER A O 1
ATOM 680 N N . PHE A 1 88 ? -11.081 -2.098 9.669 1.00 84.75 88 PHE A N 1
ATOM 681 C CA . PHE A 1 88 ? -11.750 -3.323 9.207 1.00 84.75 88 PHE A CA 1
ATOM 682 C C . PHE A 1 88 ? -11.911 -4.319 10.346 1.00 84.75 88 PHE A C 1
ATOM 684 O O . PHE A 1 88 ? -10.990 -4.460 11.139 1.00 84.75 88 PHE A O 1
ATOM 691 N N . ALA A 1 89 ? -13.022 -5.049 10.422 1.00 85.38 89 ALA A N 1
ATOM 692 C CA . ALA A 1 89 ? -13.136 -6.153 11.373 1.00 85.38 89 ALA A CA 1
ATOM 693 C C . ALA A 1 89 ? -12.075 -7.223 11.069 1.00 85.38 89 ALA A C 1
ATOM 695 O O . ALA A 1 89 ? -11.817 -7.529 9.903 1.00 85.38 89 ALA A O 1
ATOM 696 N N . MET A 1 90 ? -11.453 -7.801 12.101 1.00 83.19 90 MET A N 1
ATOM 697 C CA . MET A 1 90 ? -10.358 -8.772 11.932 1.00 83.19 90 MET A CA 1
ATOM 698 C C . MET A 1 90 ? -10.742 -10.006 11.094 1.00 83.19 90 MET A C 1
ATOM 700 O O . MET A 1 90 ? -9.877 -10.601 10.454 1.00 83.19 90 MET A O 1
ATOM 704 N N . GLU A 1 91 ? -12.026 -10.367 11.049 1.00 84.44 91 GLU A N 1
ATOM 705 C CA . GLU A 1 91 ? -12.554 -11.464 10.225 1.00 84.44 91 GLU A CA 1
ATOM 706 C C . GLU A 1 91 ? -12.518 -11.185 8.711 1.00 84.44 91 GLU A C 1
ATOM 708 O O . GLU A 1 91 ? -12.288 -12.105 7.924 1.00 84.44 91 GLU A O 1
ATOM 713 N N . ASP A 1 92 ? -12.643 -9.919 8.302 1.00 79.56 92 ASP A N 1
ATOM 714 C CA . ASP A 1 92 ? -12.652 -9.498 6.893 1.00 79.56 92 ASP A CA 1
ATOM 715 C C . ASP A 1 92 ? -11.235 -9.273 6.334 1.00 79.56 92 ASP A C 1
ATOM 717 O O . ASP A 1 92 ? -10.988 -9.299 5.122 1.00 79.56 92 ASP A O 1
ATOM 721 N N . VAL A 1 93 ? -10.270 -9.047 7.226 1.00 82.56 93 VAL A N 1
ATOM 722 C CA . VAL A 1 93 ? -8.884 -8.688 6.898 1.00 82.56 93 VAL A CA 1
ATOM 723 C C . VAL A 1 93 ? -8.184 -9.713 5.990 1.00 82.56 93 VAL A C 1
ATOM 725 O O . VAL A 1 93 ? -7.544 -9.290 5.019 1.00 82.56 93 VAL A O 1
ATOM 728 N N . PRO A 1 94 ? -8.311 -11.041 6.196 1.00 83.31 94 PRO A N 1
ATOM 729 C CA . PRO A 1 94 ? -7.714 -12.026 5.296 1.00 83.31 94 PRO A CA 1
ATOM 730 C C . PRO A 1 94 ? -8.263 -11.962 3.864 1.00 83.31 94 PRO A C 1
ATOM 732 O O . PRO A 1 94 ? -7.523 -12.219 2.909 1.00 83.31 94 PRO A O 1
ATOM 735 N N . GLU A 1 95 ? -9.543 -11.626 3.676 1.00 79.62 95 GLU A N 1
ATOM 736 C CA . GLU A 1 95 ? -10.131 -11.488 2.339 1.00 79.62 95 GLU A CA 1
ATOM 737 C C . GLU A 1 95 ? -9.599 -10.236 1.628 1.00 79.62 95 GLU A C 1
ATOM 739 O O . GLU A 1 95 ? -9.221 -10.300 0.451 1.00 79.62 95 GLU A O 1
ATOM 744 N N . LEU A 1 96 ? -9.478 -9.126 2.360 1.00 75.50 96 LEU A N 1
ATOM 745 C CA . LEU A 1 96 ? -8.876 -7.889 1.862 1.00 75.50 96 LEU A CA 1
ATOM 746 C C . LEU A 1 96 ? -7.407 -8.099 1.475 1.00 75.50 96 LEU A C 1
ATOM 748 O O . LEU A 1 96 ? -6.998 -7.731 0.374 1.00 75.50 96 LEU A O 1
ATOM 752 N N . ALA A 1 97 ? -6.629 -8.778 2.319 1.00 82.81 97 ALA A N 1
ATOM 753 C CA . ALA A 1 97 ? -5.240 -9.128 2.037 1.00 82.81 97 ALA A CA 1
ATOM 754 C C . ALA A 1 97 ? -5.097 -9.942 0.741 1.00 82.81 97 ALA A C 1
ATOM 756 O O . ALA A 1 97 ? -4.261 -9.629 -0.111 1.00 82.81 97 ALA A O 1
ATOM 757 N N . ARG A 1 98 ? -5.962 -10.944 0.521 1.00 79.88 98 ARG A N 1
ATOM 758 C CA . ARG A 1 98 ? -5.989 -11.710 -0.741 1.00 79.88 98 ARG A CA 1
ATOM 759 C C . ARG A 1 98 ? -6.310 -10.829 -1.944 1.00 79.88 98 ARG A C 1
ATOM 761 O O . ARG A 1 98 ? -5.806 -11.081 -3.036 1.00 79.88 98 ARG A O 1
ATOM 768 N N . ALA A 1 99 ? -7.137 -9.802 -1.777 1.00 74.94 99 ALA A N 1
ATOM 769 C CA . ALA A 1 99 ? -7.432 -8.860 -2.846 1.00 74.94 99 ALA A CA 1
ATOM 770 C C . ALA A 1 99 ? -6.215 -8.015 -3.237 1.00 74.94 99 ALA A C 1
ATOM 772 O O . ALA A 1 99 ? -5.902 -7.930 -4.425 1.00 74.94 99 ALA A O 1
ATOM 773 N N . PHE A 1 100 ? -5.484 -7.478 -2.257 1.0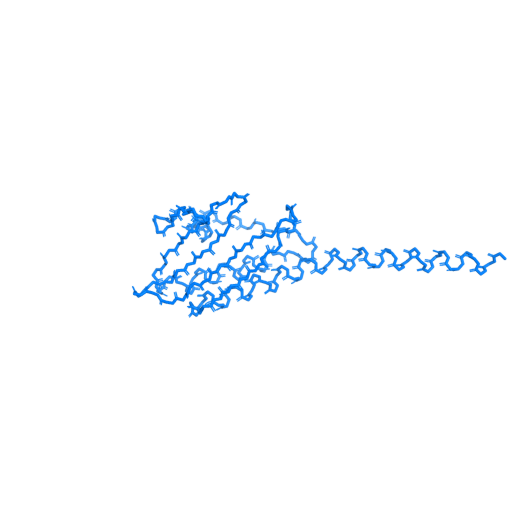0 73.38 100 PHE A N 1
ATOM 774 C CA . PHE A 1 100 ? -4.217 -6.784 -2.505 1.00 73.38 100 PHE A CA 1
ATOM 775 C C . PHE A 1 100 ? -3.173 -7.707 -3.142 1.00 73.38 100 PHE A C 1
ATOM 777 O O . PHE A 1 100 ? -2.477 -7.298 -4.069 1.00 73.38 100 PHE A O 1
ATOM 784 N N . ALA A 1 101 ? -3.102 -8.973 -2.722 1.00 77.75 101 ALA A N 1
ATOM 785 C CA . ALA A 1 101 ? -2.224 -9.957 -3.352 1.00 77.75 101 ALA A CA 1
ATOM 786 C C . ALA A 1 101 ? -2.591 -10.189 -4.831 1.00 77.75 101 ALA A C 1
ATOM 788 O O . ALA A 1 101 ? -1.721 -10.138 -5.698 1.00 77.75 101 ALA A O 1
ATOM 789 N N . ARG A 1 102 ? -3.885 -10.330 -5.155 1.00 73.88 102 ARG A N 1
ATOM 790 C CA . ARG A 1 102 ? -4.355 -10.422 -6.551 1.00 73.88 102 ARG A CA 1
ATOM 791 C C . ARG A 1 102 ? -4.034 -9.163 -7.358 1.00 73.88 102 ARG A C 1
ATOM 793 O O . ARG A 1 102 ? -3.706 -9.259 -8.537 1.00 73.88 102 ARG A O 1
ATOM 800 N N . GLN A 1 103 ? -4.088 -7.985 -6.737 1.00 68.50 103 GLN A N 1
ATOM 801 C CA . GLN A 1 103 ? -3.666 -6.735 -7.368 1.00 68.50 103 GLN A CA 1
ATOM 802 C C . GLN A 1 103 ? -2.161 -6.740 -7.676 1.00 68.50 103 GLN A C 1
ATOM 804 O O . GLN A 1 103 ? -1.769 -6.304 -8.757 1.00 68.50 103 GLN A O 1
ATOM 809 N N . ALA A 1 104 ? -1.333 -7.290 -6.780 1.00 66.75 104 ALA A N 1
ATOM 810 C CA . ALA A 1 104 ? 0.093 -7.506 -7.026 1.00 66.75 104 ALA A CA 1
ATOM 811 C C . ALA A 1 104 ? 0.334 -8.414 -8.243 1.00 66.75 104 ALA A C 1
ATOM 813 O O . ALA A 1 104 ? 1.224 -8.156 -9.053 1.00 66.75 104 ALA A O 1
ATOM 814 N N . ASP A 1 105 ? -0.478 -9.460 -8.401 1.00 68.06 105 ASP A N 1
ATOM 815 C CA . ASP A 1 105 ? -0.380 -10.398 -9.523 1.00 68.06 105 ASP A CA 1
ATOM 816 C C . ASP A 1 105 ? -0.893 -9.836 -10.853 1.00 68.06 105 ASP A C 1
ATOM 818 O O . ASP A 1 105 ? -0.414 -10.240 -11.913 1.00 68.06 105 ASP A O 1
ATOM 822 N N . ASN A 1 106 ? -1.799 -8.859 -10.808 1.00 64.00 106 ASN A N 1
ATOM 823 C CA . ASN A 1 106 ? -2.308 -8.155 -11.986 1.00 64.00 106 ASN A CA 1
ATOM 824 C C . ASN A 1 106 ? -1.351 -7.080 -12.532 1.00 64.00 106 ASN A C 1
ATOM 826 O O . ASN A 1 106 ? -1.590 -6.537 -13.618 1.00 64.00 106 ASN A O 1
ATOM 830 N N . ILE A 1 107 ? -0.263 -6.775 -11.818 1.00 61.25 107 ILE A N 1
ATOM 831 C CA . ILE A 1 107 ? 0.820 -5.928 -12.322 1.00 61.25 107 ILE A CA 1
ATOM 832 C C . ILE A 1 107 ? 1.658 -6.767 -13.282 1.00 61.25 107 ILE A C 1
ATOM 834 O O . ILE A 1 107 ? 2.433 -7.639 -12.885 1.00 61.25 107 ILE A O 1
ATOM 838 N N . GLY A 1 108 ? 1.486 -6.501 -14.576 1.00 54.53 108 GLY A N 1
ATOM 839 C CA . GLY A 1 108 ? 2.264 -7.137 -15.625 1.00 54.53 108 GLY A CA 1
ATOM 840 C C . GLY A 1 108 ? 3.750 -6.795 -15.522 1.00 54.53 108 GLY A C 1
ATOM 841 O O . GLY A 1 108 ? 4.138 -5.729 -15.045 1.00 54.53 108 GLY A O 1
ATOM 842 N N . PHE A 1 109 ? 4.589 -7.680 -16.060 1.00 51.50 109 PHE A N 1
ATOM 843 C CA . PHE A 1 109 ? 6.055 -7.562 -16.047 1.00 51.50 109 PHE A CA 1
ATOM 844 C C . PHE A 1 109 ? 6.595 -6.255 -16.670 1.00 51.50 109 PHE A C 1
ATOM 846 O O . PHE A 1 109 ? 7.716 -5.848 -16.386 1.00 51.50 109 PHE A O 1
ATOM 853 N N . PHE A 1 110 ? 5.784 -5.584 -17.496 1.00 52.44 110 PHE A N 1
ATOM 854 C CA . PHE A 1 110 ? 6.101 -4.321 -18.173 1.00 52.44 110 PHE A CA 1
ATOM 855 C C . PHE A 1 110 ? 5.370 -3.100 -17.580 1.00 52.44 110 PHE A C 1
ATOM 857 O O . PHE A 1 110 ? 5.248 -2.077 -18.244 1.00 52.44 110 PHE A O 1
ATOM 864 N N . GLY A 1 111 ? 4.822 -3.200 -16.363 1.00 43.34 111 GLY A N 1
ATOM 865 C CA . GLY A 1 111 ? 4.143 -2.081 -15.691 1.00 43.34 111 GLY A CA 1
ATOM 866 C C . GLY A 1 111 ? 2.705 -1.823 -16.149 1.00 43.34 111 GLY A C 1
ATOM 867 O O . GLY A 1 111 ? 2.059 -0.904 -15.657 1.00 43.34 111 GLY A O 1
ATOM 868 N N . GLY A 1 112 ? 2.172 -2.648 -17.054 1.00 45.44 112 GLY A N 1
ATOM 869 C CA . GLY A 1 112 ? 0.758 -2.615 -17.418 1.00 45.44 112 GLY A CA 1
ATOM 870 C C . GLY A 1 112 ? -0.117 -3.186 -16.302 1.00 45.44 112 GLY A C 1
ATOM 871 O O . GLY A 1 112 ? 0.105 -4.310 -15.851 1.00 45.44 112 GLY A O 1
ATOM 872 N N . TRP A 1 113 ? -1.130 -2.433 -15.879 1.00 47.03 113 TRP A N 1
ATOM 873 C CA . TRP A 1 113 ? -2.187 -2.924 -14.997 1.00 47.03 113 TRP A CA 1
ATOM 874 C C . TRP A 1 113 ? -3.213 -3.704 -15.818 1.00 47.03 113 TRP A C 1
ATOM 876 O O . TRP A 1 113 ? -3.852 -3.147 -16.711 1.00 47.03 113 TRP A O 1
ATOM 886 N N . ARG A 1 114 ? -3.398 -4.994 -15.525 1.00 48.16 114 ARG A N 1
ATOM 887 C CA . ARG A 1 114 ? -4.545 -5.743 -16.048 1.00 48.16 114 ARG A CA 1
ATOM 888 C C . ARG A 1 114 ? -5.703 -5.581 -15.078 1.00 48.16 114 ARG A C 1
ATOM 890 O O . ARG A 1 114 ? -5.793 -6.293 -14.083 1.00 48.16 114 ARG A O 1
ATOM 897 N N . VAL A 1 115 ? -6.578 -4.619 -15.354 1.00 44.38 115 VAL A N 1
ATOM 898 C CA . VAL A 1 115 ? -7.795 -4.435 -14.562 1.00 44.38 115 VAL A CA 1
ATOM 899 C C . VAL A 1 115 ? -8.776 -5.537 -14.946 1.00 44.38 115 VAL A C 1
ATOM 901 O O . VAL A 1 115 ? -9.372 -5.504 -16.020 1.00 44.38 115 VAL A O 1
ATOM 904 N N . ASN A 1 116 ? -8.916 -6.542 -14.087 1.00 44.59 116 ASN A N 1
ATOM 905 C CA . ASN A 1 116 ? -9.946 -7.560 -14.242 1.00 44.59 116 ASN A CA 1
ATOM 906 C C . ASN A 1 116 ? -11.195 -7.092 -13.482 1.00 44.59 116 ASN A C 1
ATOM 908 O O . ASN A 1 116 ? -11.355 -7.384 -12.298 1.00 44.59 116 ASN A O 1
ATOM 912 N N . ILE A 1 117 ? -12.030 -6.284 -14.143 1.00 40.50 117 ILE A N 1
ATOM 913 C CA . ILE A 1 117 ? -13.281 -5.779 -13.564 1.00 40.50 117 ILE A CA 1
ATOM 914 C C . ILE A 1 117 ? -14.301 -6.917 -13.600 1.00 40.50 117 ILE A C 1
ATOM 916 O O . ILE A 1 117 ? -15.006 -7.106 -14.589 1.00 40.50 117 ILE A O 1
ATOM 920 N N . ASN A 1 118 ? -14.364 -7.702 -12.528 1.00 44.84 118 ASN A N 1
ATOM 921 C CA . ASN A 1 118 ? -15.424 -8.684 -12.356 1.00 44.84 118 ASN A CA 1
ATOM 922 C C . ASN A 1 118 ? -16.647 -7.999 -11.727 1.00 44.84 118 ASN A C 1
ATOM 924 O O . ASN A 1 118 ? -16.666 -7.710 -10.536 1.00 44.84 118 ASN A O 1
ATOM 928 N N . THR A 1 119 ? -17.675 -7.730 -12.529 1.00 43.03 119 THR A N 1
ATOM 929 C CA . THR A 1 119 ? -18.901 -7.031 -12.104 1.00 43.03 119 THR A CA 1
ATOM 930 C C . THR A 1 119 ? -19.809 -7.850 -11.183 1.00 43.03 119 THR A C 1
ATOM 932 O O . THR A 1 119 ? -20.721 -7.283 -10.589 1.00 43.03 119 THR A O 1
ATOM 935 N N . GLN A 1 120 ? -19.573 -9.158 -11.023 1.00 42.38 120 GLN A N 1
ATOM 936 C CA . GLN A 1 120 ? -20.367 -10.017 -10.131 1.00 42.38 120 GLN A CA 1
ATOM 937 C C . GLN A 1 120 ? -19.825 -10.085 -8.697 1.00 42.38 120 GLN A C 1
ATOM 939 O O . GLN A 1 120 ? -20.502 -10.605 -7.815 1.00 42.38 120 GLN A O 1
ATOM 944 N N . ASN A 1 121 ? -18.622 -9.566 -8.443 1.00 49.16 121 ASN A N 1
ATOM 945 C CA . ASN A 1 121 ? -18.015 -9.572 -7.117 1.00 49.16 121 ASN A CA 1
ATOM 946 C C . ASN A 1 121 ? -17.349 -8.206 -6.899 1.00 49.16 121 ASN A C 1
ATOM 948 O O . ASN A 1 121 ? -16.304 -7.972 -7.507 1.00 49.16 121 ASN A O 1
ATOM 952 N N . PRO A 1 122 ? -17.950 -7.279 -6.120 1.00 50.25 122 PRO A N 1
ATOM 953 C CA . PRO A 1 122 ? -17.457 -5.909 -6.041 1.00 50.25 122 PRO A CA 1
ATOM 954 C C . PRO A 1 122 ? -15.994 -5.933 -5.627 1.00 50.25 122 PRO A C 1
ATOM 956 O O . PRO A 1 122 ? -15.664 -6.572 -4.618 1.00 50.25 122 PRO A O 1
ATOM 959 N N . ASP A 1 123 ? -15.155 -5.284 -6.441 1.00 58.31 123 ASP A N 1
ATOM 960 C CA . ASP A 1 123 ? -13.712 -5.221 -6.243 1.00 58.31 123 ASP A CA 1
ATOM 961 C C . ASP A 1 123 ? -13.465 -4.850 -4.773 1.00 58.31 123 ASP A C 1
ATOM 963 O O . ASP A 1 123 ? -14.002 -3.841 -4.305 1.00 58.31 123 ASP A O 1
ATOM 967 N N . PRO A 1 124 ? -12.725 -5.658 -3.999 1.00 54.75 124 PRO A N 1
ATOM 968 C CA . PRO A 1 124 ? -12.444 -5.351 -2.601 1.00 54.75 124 PRO A CA 1
ATOM 969 C C . PRO A 1 124 ? -11.831 -3.958 -2.430 1.00 54.75 124 PRO A C 1
ATOM 971 O O . PRO A 1 124 ? -12.044 -3.320 -1.406 1.00 54.75 124 PRO A O 1
ATOM 974 N N . TRP A 1 125 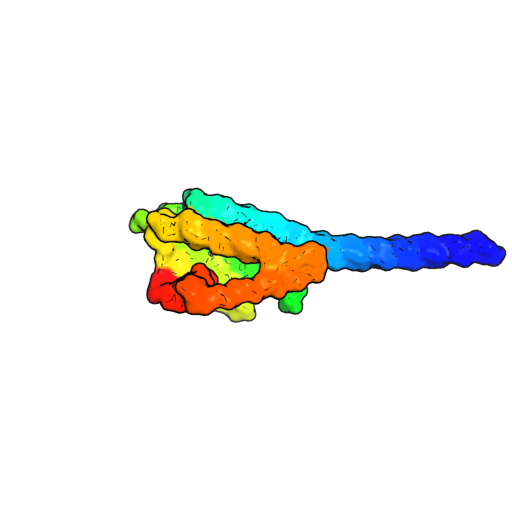? -11.170 -3.428 -3.464 1.00 54.75 125 TRP A N 1
ATOM 975 C CA . TRP A 1 125 ? -10.742 -2.036 -3.511 1.00 54.75 125 TRP A CA 1
ATOM 976 C C . TRP A 1 125 ? -11.900 -1.035 -3.518 1.00 54.75 125 TRP A C 1
ATOM 978 O O . TRP A 1 125 ? -11.879 -0.062 -2.770 1.00 54.75 125 TRP A O 1
ATOM 988 N N . GLN A 1 126 ? -12.942 -1.274 -4.316 1.00 57.34 126 GLN A N 1
ATOM 989 C CA . GLN A 1 126 ? -14.162 -0.469 -4.258 1.00 57.34 126 GLN A CA 1
ATOM 990 C C . GLN A 1 126 ? -14.872 -0.623 -2.916 1.00 57.34 126 GLN A C 1
ATOM 992 O O . GLN A 1 126 ? -15.449 0.349 -2.438 1.00 57.34 126 GLN A O 1
ATOM 997 N N . ARG A 1 127 ? -14.812 -1.802 -2.282 1.00 59.03 127 ARG A N 1
ATOM 998 C CA . ARG A 1 127 ? -15.337 -1.967 -0.921 1.00 59.03 127 ARG A CA 1
ATOM 999 C C . ARG A 1 127 ? -14.554 -1.134 0.080 1.00 59.03 127 ARG A C 1
ATOM 1001 O O . ARG A 1 127 ? -15.198 -0.496 0.888 1.00 59.03 127 ARG A O 1
ATOM 1008 N N . ILE A 1 128 ? -13.221 -1.085 -0.002 1.00 61.56 128 ILE A N 1
ATOM 1009 C CA . ILE A 1 128 ? -12.374 -0.211 0.830 1.00 61.56 128 ILE A CA 1
ATOM 1010 C C . ILE A 1 128 ? -12.733 1.258 0.588 1.00 61.56 128 ILE A C 1
ATOM 1012 O O . ILE A 1 128 ? -13.074 1.968 1.522 1.00 61.56 128 ILE A O 1
ATOM 1016 N N . MET A 1 129 ? -12.722 1.711 -0.665 1.00 58.19 129 MET A N 1
ATOM 1017 C CA . MET A 1 129 ? -12.947 3.121 -1.010 1.00 58.19 129 MET A CA 1
ATOM 1018 C C . MET A 1 129 ? -14.359 3.615 -0.667 1.00 58.19 129 MET A C 1
ATOM 1020 O O . MET A 1 129 ? -14.542 4.804 -0.429 1.00 58.19 129 MET A O 1
ATOM 1024 N N . ASN A 1 130 ? -15.341 2.710 -0.631 1.00 61.25 130 ASN A N 1
ATOM 1025 C CA . ASN A 1 130 ? -16.729 3.013 -0.286 1.00 61.25 130 ASN A CA 1
ATOM 1026 C C . ASN A 1 130 ? -17.130 2.486 1.104 1.00 61.25 130 ASN A C 1
ATOM 1028 O O . ASN A 1 130 ? -18.319 2.491 1.425 1.00 61.25 130 ASN A O 1
ATOM 1032 N N . ASN A 1 131 ? -16.187 1.995 1.921 1.00 65.00 131 ASN A N 1
ATOM 1033 C CA . ASN A 1 131 ? -16.526 1.464 3.239 1.00 65.00 131 ASN A CA 1
ATOM 1034 C C . ASN A 1 131 ? -16.892 2.636 4.16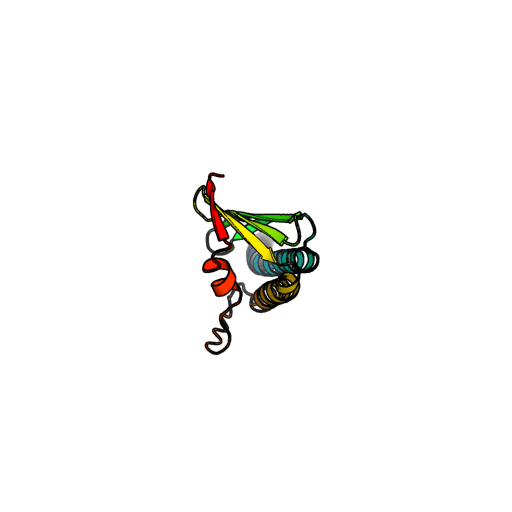4 1.00 65.00 131 ASN A C 1
ATOM 1036 O O . ASN A 1 131 ? -16.076 3.550 4.303 1.00 65.00 131 ASN A O 1
ATOM 1040 N N . PRO A 1 132 ? -18.044 2.616 4.862 1.00 68.69 132 PRO A N 1
ATOM 1041 C CA . PRO A 1 132 ? -18.334 3.600 5.908 1.00 68.69 132 PRO A CA 1
ATOM 1042 C C . PRO A 1 132 ? -17.285 3.612 7.033 1.00 68.69 132 PRO A C 1
ATOM 1044 O O . PRO A 1 132 ? -17.168 4.600 7.752 1.00 68.69 132 PRO A O 1
ATOM 1047 N N . ALA A 1 133 ? -16.494 2.545 7.174 1.00 72.31 133 ALA A N 1
ATOM 1048 C CA . ALA A 1 133 ? -15.383 2.471 8.111 1.00 72.31 133 ALA A CA 1
ATOM 1049 C C . ALA A 1 133 ? -14.111 3.212 7.650 1.00 72.31 133 ALA A C 1
ATOM 1051 O O . ALA A 1 133 ? -13.110 3.207 8.368 1.00 72.31 133 ALA A O 1
ATOM 1052 N N . CYS A 1 134 ? -14.134 3.843 6.472 1.00 78.25 134 CYS A N 1
ATOM 1053 C CA . CYS A 1 134 ? -13.060 4.687 5.967 1.00 78.25 134 CYS A CA 1
ATOM 1054 C C . CYS A 1 134 ? -13.407 6.171 6.118 1.00 78.25 134 CYS A C 1
ATOM 1056 O O . CYS A 1 134 ? -14.449 6.642 5.665 1.00 78.25 134 CYS A O 1
ATOM 1058 N N . LYS A 1 135 ? -12.498 6.931 6.726 1.00 83.38 135 LYS A N 1
ATOM 1059 C CA . LYS A 1 135 ? -12.613 8.376 6.935 1.00 83.38 135 LYS A CA 1
ATOM 1060 C C . LYS A 1 135 ? -11.377 9.099 6.421 1.00 83.38 135 LYS A C 1
ATOM 1062 O O . LYS A 1 135 ? -10.258 8.601 6.537 1.00 83.38 135 LYS A O 1
ATOM 1067 N N . MET A 1 136 ? -11.589 10.294 5.883 1.00 79.88 136 MET A N 1
ATOM 1068 C CA . MET A 1 136 ? -10.505 11.210 5.544 1.00 79.88 136 MET A CA 1
ATOM 1069 C C . MET A 1 136 ? -10.102 11.966 6.809 1.00 79.88 136 MET A C 1
ATOM 1071 O O . MET A 1 136 ? -10.953 12.577 7.455 1.00 79.88 136 MET A O 1
ATOM 1075 N N . ILE A 1 137 ? -8.825 11.910 7.171 1.00 79.69 137 ILE A N 1
ATOM 1076 C CA . ILE A 1 137 ? -8.239 12.674 8.275 1.00 79.69 137 ILE A CA 1
ATOM 1077 C C . ILE A 1 137 ? -7.177 13.633 7.727 1.00 79.69 137 ILE A C 1
ATOM 1079 O O . ILE A 1 137 ? -6.560 13.366 6.690 1.00 79.69 137 ILE A O 1
ATOM 1083 N N . GLU A 1 138 ? -6.985 14.760 8.410 1.00 74.00 138 GLU A N 1
ATOM 1084 C CA . GLU A 1 138 ? -5.861 15.657 8.133 1.00 74.00 138 GLU A CA 1
ATOM 1085 C C . GLU A 1 138 ? -4.561 14.998 8.611 1.00 74.00 138 GLU A C 1
ATOM 1087 O O . GLU A 1 138 ? -4.526 14.409 9.697 1.00 74.00 138 GLU A O 1
ATOM 1092 N N . GLY A 1 139 ? -3.549 15.011 7.737 1.00 59.19 139 GLY A N 1
ATOM 1093 C CA . GLY A 1 139 ? -2.241 14.392 7.956 1.00 59.19 139 GLY A CA 1
ATOM 1094 C C . GLY A 1 139 ? -1.206 15.328 8.551 1.00 59.19 139 GLY A C 1
ATOM 1095 O O . GLY A 1 139 ? -1.312 16.553 8.324 1.00 59.19 139 GLY A O 1
#

Secondary structure (DSSP, 8-state):
-HHHHHHHHHHHHHHHHHHHHHHHHHHHHHHHHHHHHHHHHHTT--EEEEEE-TTT--EEEEEEEEEETTEEEEEEE-SSSEEEEEEEETTTHHHHHHHHHHHHHTB-TTS-B-----TTS--HHHHHHT-TTEEEEE-

pLDDT: mean 71.67, std 12.8, range [40.5, 89.62]